Protein AF-A0A1Q7TW96-F1 (afdb_monomer)

Structure (mmCIF, N/CA/C/O backbone):
data_AF-A0A1Q7TW96-F1
#
_entry.id   AF-A0A1Q7TW96-F1
#
loop_
_atom_site.group_PDB
_atom_site.id
_atom_site.type_symbol
_atom_site.label_atom_id
_atom_site.label_alt_id
_atom_site.label_comp_id
_atom_site.label_asym_id
_atom_site.label_entity_id
_atom_site.label_seq_id
_atom_site.pdbx_PDB_ins_code
_atom_site.Cartn_x
_atom_site.Cartn_y
_atom_site.Cartn_z
_atom_site.occupancy
_atom_site.B_iso_or_equiv
_atom_site.auth_seq_id
_atom_site.auth_comp_id
_atom_site.auth_asym_id
_atom_site.auth_atom_id
_atom_site.pdbx_PDB_model_num
ATOM 1 N N . MET A 1 1 ? 21.930 -25.821 16.866 1.00 49.56 1 MET A N 1
ATOM 2 C CA . MET A 1 1 ? 21.830 -24.457 16.318 1.00 49.56 1 MET A CA 1
ATOM 3 C C . MET A 1 1 ? 20.678 -24.478 15.335 1.00 49.56 1 MET A C 1
ATOM 5 O O . MET A 1 1 ? 20.798 -25.231 14.377 1.00 49.56 1 MET A O 1
ATOM 9 N N . PRO A 1 2 ? 19.544 -23.811 15.591 1.00 52.53 2 PRO A N 1
ATOM 10 C CA . PRO A 1 2 ? 18.574 -23.563 14.533 1.00 52.53 2 PRO A CA 1
ATOM 11 C C . PRO A 1 2 ? 19.164 -22.513 13.581 1.00 52.53 2 PRO A C 1
ATOM 13 O O . PRO A 1 2 ? 19.811 -21.572 14.036 1.00 52.53 2 PRO A O 1
ATOM 16 N N . ASP A 1 3 ? 19.001 -22.726 12.280 1.00 56.31 3 ASP A N 1
ATOM 17 C CA . ASP A 1 3 ? 19.488 -21.848 11.217 1.00 56.31 3 ASP A CA 1
ATOM 18 C C . ASP A 1 3 ? 18.854 -20.446 11.305 1.00 56.31 3 ASP A C 1
ATOM 20 O O . ASP A 1 3 ? 17.684 -20.268 10.975 1.00 56.31 3 ASP A O 1
ATOM 24 N N . ASP A 1 4 ? 19.650 -19.438 11.669 1.00 58.09 4 ASP A N 1
ATOM 25 C CA . ASP A 1 4 ? 19.360 -18.004 11.478 1.00 58.09 4 ASP A CA 1
ATOM 26 C C . ASP A 1 4 ? 19.543 -17.605 9.995 1.00 58.09 4 ASP A C 1
ATOM 28 O O . ASP A 1 4 ? 20.279 -16.678 9.647 1.00 58.09 4 ASP A O 1
ATOM 32 N N . GLN A 1 5 ? 18.912 -18.329 9.066 1.00 61.56 5 GLN A N 1
ATOM 33 C CA . GLN A 1 5 ? 18.856 -17.875 7.677 1.00 61.56 5 GLN A CA 1
ATOM 34 C C . GLN A 1 5 ? 17.724 -16.854 7.529 1.00 61.56 5 GLN A C 1
ATOM 36 O O . GLN A 1 5 ? 16.587 -17.156 7.902 1.00 61.56 5 GLN A O 1
ATOM 41 N N . PRO A 1 6 ? 17.969 -15.664 6.945 1.00 57.66 6 PRO A N 1
ATOM 42 C CA . PRO A 1 6 ? 16.877 -14.783 6.566 1.00 57.66 6 PRO A CA 1
ATOM 43 C C . PRO A 1 6 ? 16.021 -15.525 5.537 1.00 57.66 6 PRO A C 1
ATOM 45 O O . PRO A 1 6 ? 16.451 -15.745 4.403 1.00 57.66 6 PRO A O 1
ATOM 48 N N . MET A 1 7 ? 14.824 -15.951 5.946 1.00 73.19 7 MET A N 1
ATOM 49 C CA . MET A 1 7 ? 13.905 -16.709 5.101 1.00 73.19 7 MET A CA 1
ATOM 50 C C . MET A 1 7 ? 13.320 -15.801 4.016 1.00 73.19 7 MET A C 1
ATOM 52 O O . MET A 1 7 ? 12.192 -15.322 4.098 1.00 73.19 7 MET A O 1
ATOM 56 N N . THR A 1 8 ? 14.107 -15.534 2.978 1.00 81.81 8 THR A N 1
ATOM 57 C CA . THR A 1 8 ? 13.591 -14.942 1.745 1.00 81.81 8 THR A CA 1
ATOM 58 C C . THR A 1 8 ? 12.837 -16.017 0.972 1.00 81.81 8 THR A C 1
ATOM 60 O O . THR A 1 8 ? 13.355 -17.107 0.737 1.00 81.81 8 THR A O 1
ATOM 63 N N . SER A 1 9 ? 11.595 -15.719 0.598 1.00 89.69 9 SER A N 1
ATOM 64 C CA . SER A 1 9 ? 10.776 -16.596 -0.241 1.00 89.69 9 SER A CA 1
ATOM 65 C C . SER A 1 9 ? 10.786 -16.093 -1.681 1.00 89.69 9 SER A C 1
ATOM 67 O O . SER A 1 9 ? 10.730 -14.887 -1.924 1.00 89.69 9 SER A O 1
ATOM 69 N N . HIS A 1 10 ? 10.850 -17.010 -2.648 1.00 90.19 10 HIS A N 1
ATOM 70 C CA . HIS A 1 10 ? 10.754 -16.661 -4.063 1.00 90.19 10 HIS A CA 1
ATOM 71 C C . HIS A 1 10 ? 9.287 -16.581 -4.498 1.00 90.19 10 HIS A C 1
ATOM 73 O O . HIS A 1 10 ? 8.536 -17.543 -4.344 1.00 90.19 10 HIS A O 1
ATOM 79 N N . VAL A 1 11 ? 8.898 -15.452 -5.090 1.00 90.00 11 VAL A N 1
ATOM 80 C CA . VAL A 1 11 ? 7.549 -15.215 -5.620 1.00 90.00 11 VAL A CA 1
ATOM 81 C C . VAL A 1 11 ? 7.646 -14.972 -7.123 1.00 90.00 11 VAL A C 1
ATOM 83 O O . VAL A 1 11 ? 8.479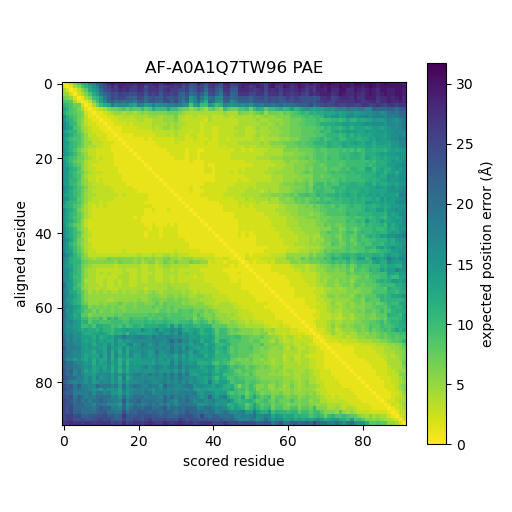 -14.195 -7.583 1.00 90.00 11 VAL A O 1
ATOM 86 N N . SER A 1 12 ? 6.795 -15.640 -7.903 1.00 93.19 12 SER A N 1
ATOM 87 C CA . SER A 1 12 ? 6.675 -15.432 -9.351 1.00 93.19 12 SER A CA 1
ATOM 88 C C . SER A 1 12 ? 5.317 -14.827 -9.684 1.00 93.19 12 SER A C 1
ATOM 90 O O . SER A 1 12 ? 4.288 -15.389 -9.322 1.00 93.19 12 SER A O 1
ATOM 92 N N . LEU A 1 13 ? 5.318 -13.704 -10.402 1.00 93.50 13 LEU A N 1
ATOM 93 C CA . LEU A 1 13 ? 4.114 -12.984 -10.815 1.00 93.50 13 LEU A CA 1
ATOM 94 C C . LEU A 1 13 ? 4.153 -12.730 -12.325 1.00 93.50 13 LEU A C 1
ATOM 96 O O . LEU A 1 13 ? 5.191 -12.351 -12.870 1.00 93.50 13 LEU A O 1
ATOM 100 N N . ARG A 1 14 ? 3.019 -12.917 -13.010 1.00 96.00 14 ARG A N 1
ATOM 101 C CA . ARG A 1 14 ? 2.858 -12.461 -14.397 1.00 96.00 14 ARG A CA 1
ATOM 102 C C . ARG A 1 14 ? 2.426 -11.002 -14.378 1.00 96.00 14 ARG A C 1
ATOM 104 O O . ARG A 1 14 ? 1.418 -10.674 -13.764 1.00 96.00 14 ARG A O 1
ATOM 111 N N . VAL A 1 15 ? 3.179 -10.153 -15.063 1.00 94.88 15 VAL A N 1
ATOM 112 C CA . VAL A 1 15 ? 2.959 -8.704 -15.090 1.00 94.88 15 VAL A CA 1
ATOM 113 C C . VAL A 1 15 ? 2.911 -8.241 -16.552 1.00 94.88 15 VAL A C 1
ATOM 115 O O . VAL A 1 15 ? 3.679 -8.773 -17.362 1.00 94.88 15 VAL A O 1
ATOM 118 N N . PRO A 1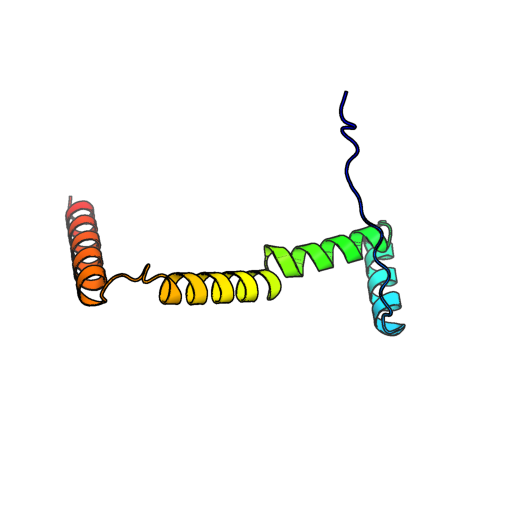 16 ? 2.034 -7.285 -16.914 1.00 98.00 16 PRO A N 1
ATOM 119 C CA . PRO A 1 16 ? 2.047 -6.651 -18.230 1.00 98.00 16 PRO A CA 1
ATOM 120 C C . PRO A 1 16 ? 3.425 -6.078 -18.601 1.00 98.00 16 PRO A C 1
ATOM 122 O O . PRO A 1 16 ? 4.178 -5.609 -17.745 1.00 98.00 16 PRO A O 1
ATOM 125 N N . ASN A 1 17 ? 3.780 -6.141 -19.888 1.00 97.75 17 ASN A N 1
ATOM 126 C CA . ASN A 1 17 ? 5.114 -5.746 -20.356 1.00 97.75 17 ASN A CA 1
ATOM 127 C C . ASN A 1 17 ? 5.393 -4.249 -20.139 1.00 97.75 17 ASN A C 1
ATOM 129 O O . ASN A 1 17 ? 6.493 -3.876 -19.742 1.00 97.75 17 ASN A O 1
ATOM 133 N N . ASP A 1 18 ? 4.388 -3.406 -20.344 1.00 98.19 18 ASP A N 1
ATOM 134 C CA . ASP A 1 18 ? 4.449 -1.960 -20.144 1.00 98.19 18 ASP A CA 1
ATOM 135 C C . ASP A 1 18 ? 4.790 -1.584 -18.694 1.00 98.19 18 ASP A C 1
ATOM 137 O O . ASP A 1 18 ? 5.623 -0.704 -18.466 1.00 98.19 18 ASP A O 1
ATOM 141 N N . VAL A 1 19 ? 4.241 -2.307 -17.715 1.00 97.62 19 VAL A N 1
ATOM 142 C CA . VAL A 1 19 ? 4.580 -2.128 -16.295 1.00 97.62 19 VAL A CA 1
ATOM 143 C C . VAL A 1 19 ? 6.049 -2.472 -16.041 1.00 97.62 19 VAL A C 1
ATOM 145 O O . VAL A 1 19 ? 6.754 -1.730 -15.357 1.00 97.62 19 VAL A O 1
ATOM 148 N N . VAL A 1 20 ? 6.546 -3.567 -16.624 1.00 96.94 20 VAL A N 1
ATOM 149 C CA . VAL A 1 20 ? 7.961 -3.959 -16.507 1.00 96.94 20 VAL A CA 1
ATOM 150 C C . VAL A 1 20 ? 8.877 -2.879 -17.092 1.00 96.94 20 VAL A C 1
ATOM 152 O O . VAL A 1 20 ? 9.830 -2.469 -16.429 1.00 96.94 20 VAL A O 1
ATOM 155 N N . VAL A 1 21 ? 8.545 -2.356 -18.276 1.00 98.25 21 VAL A N 1
ATOM 156 C CA . VAL A 1 21 ? 9.291 -1.272 -18.937 1.00 98.25 21 VAL A CA 1
ATOM 157 C C . VAL A 1 21 ? 9.288 0.012 -18.100 1.00 98.25 21 VAL A C 1
ATOM 159 O O . VAL A 1 21 ? 10.312 0.696 -18.016 1.00 98.25 21 VAL A O 1
ATOM 162 N N . ALA A 1 22 ? 8.168 0.348 -17.456 1.00 98.12 22 ALA A N 1
ATOM 163 C CA . ALA A 1 22 ? 8.088 1.503 -16.565 1.00 98.12 22 ALA A CA 1
ATOM 164 C C . ALA A 1 22 ? 9.040 1.359 -15.365 1.00 98.12 22 ALA A C 1
ATOM 166 O O . ALA A 1 22 ? 9.795 2.287 -15.061 1.00 98.12 22 ALA A O 1
ATOM 167 N N . PHE A 1 23 ? 9.075 0.183 -14.731 1.00 97.94 23 PHE A N 1
ATOM 168 C CA . PHE A 1 23 ? 10.014 -0.090 -13.643 1.00 97.94 23 PHE A CA 1
ATOM 169 C C . PHE A 1 23 ? 11.474 -0.100 -14.104 1.00 97.94 23 PHE A C 1
ATOM 171 O O . PHE A 1 23 ? 12.319 0.427 -13.384 1.00 97.94 23 PHE A O 1
ATOM 178 N N . ASP A 1 24 ? 11.782 -0.640 -15.287 1.00 98.12 24 ASP A N 1
ATOM 179 C CA . ASP A 1 24 ? 13.144 -0.631 -15.841 1.00 98.12 24 ASP A CA 1
ATOM 180 C C . ASP A 1 24 ? 13.665 0.804 -16.038 1.00 98.12 24 ASP A C 1
ATOM 182 O O . ASP A 1 24 ? 14.811 1.104 -15.699 1.00 98.12 24 ASP A O 1
ATOM 186 N N . ARG A 1 25 ? 12.814 1.727 -16.507 1.00 98.44 25 ARG A N 1
ATOM 187 C CA . ARG A 1 25 ? 13.166 3.152 -16.647 1.00 98.44 25 ARG A CA 1
ATOM 188 C C . ARG A 1 25 ? 13.487 3.814 -15.308 1.00 98.44 25 ARG A C 1
ATOM 190 O O . ARG A 1 25 ? 14.482 4.529 -15.205 1.00 98.44 25 ARG A O 1
ATOM 197 N N . ILE A 1 26 ? 12.663 3.572 -14.289 1.00 98.31 26 ILE A N 1
ATOM 198 C CA . ILE A 1 26 ? 12.877 4.115 -12.939 1.00 98.31 26 ILE A CA 1
ATOM 199 C C . ILE A 1 26 ? 14.151 3.523 -12.327 1.00 98.31 26 ILE A C 1
ATOM 201 O O . ILE A 1 26 ? 14.963 4.247 -11.758 1.00 98.31 26 ILE A O 1
ATOM 205 N N . ALA A 1 27 ? 14.348 2.214 -12.474 1.00 98.50 27 ALA A N 1
ATOM 206 C CA . ALA A 1 2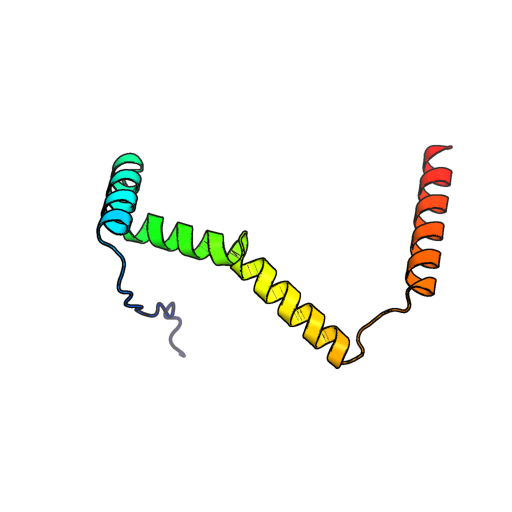7 ? 15.525 1.505 -11.990 1.00 98.50 27 ALA A CA 1
ATOM 207 C C . ALA A 1 27 ? 16.819 2.068 -12.599 1.00 98.50 27 ALA A C 1
ATOM 209 O O . ALA A 1 27 ? 17.766 2.343 -11.862 1.00 98.50 27 ALA A O 1
ATOM 210 N N . ALA A 1 28 ? 16.824 2.320 -13.913 1.00 98.44 28 ALA A N 1
ATOM 211 C CA . ALA A 1 28 ? 17.943 2.951 -14.607 1.00 98.44 28 ALA A CA 1
ATOM 212 C C . ALA A 1 28 ? 18.228 4.368 -14.084 1.00 98.44 28 ALA A C 1
ATOM 214 O O . ALA A 1 28 ? 19.377 4.687 -13.800 1.00 98.44 28 ALA A O 1
ATOM 215 N N . ALA A 1 29 ? 17.193 5.195 -13.899 1.00 98.44 29 ALA A N 1
ATOM 216 C CA . ALA A 1 29 ? 17.343 6.557 -13.381 1.00 98.44 29 ALA A CA 1
ATOM 217 C C . ALA A 1 29 ? 17.865 6.608 -11.933 1.00 98.44 29 ALA A C 1
ATOM 219 O O . ALA A 1 29 ? 18.502 7.581 -11.543 1.00 98.44 29 ALA A O 1
ATOM 220 N N . LEU A 1 30 ? 17.585 5.573 -11.135 1.00 98.19 30 LEU A N 1
ATOM 221 C CA . LEU A 1 30 ? 18.034 5.457 -9.746 1.00 98.19 30 LEU A CA 1
ATOM 222 C C . LEU A 1 30 ? 19.357 4.692 -9.591 1.00 98.19 30 LEU A C 1
ATOM 224 O O . LEU A 1 30 ? 19.827 4.550 -8.463 1.00 98.19 30 LEU A O 1
ATOM 228 N N . GLU A 1 31 ? 19.920 4.159 -10.681 1.00 97.81 31 GLU A N 1
ATOM 229 C CA . GLU A 1 31 ? 21.083 3.260 -10.667 1.00 97.81 31 GLU A CA 1
ATOM 230 C C . GLU A 1 31 ? 20.895 2.066 -9.708 1.00 97.81 31 GLU A C 1
ATOM 232 O O . GLU A 1 31 ? 21.782 1.675 -8.944 1.00 97.81 31 GLU A O 1
ATOM 237 N N . ARG A 1 32 ? 19.694 1.473 -9.719 1.00 98.19 32 ARG A N 1
ATOM 238 C CA . ARG A 1 32 ? 19.337 0.314 -8.885 1.00 98.19 32 ARG A CA 1
ATOM 239 C C . ARG A 1 32 ? 18.810 -0.844 -9.731 1.00 98.19 32 ARG A C 1
ATOM 241 O O . ARG A 1 32 ? 18.275 -0.623 -10.811 1.00 98.19 32 ARG A O 1
ATOM 248 N N . PRO A 1 33 ? 18.889 -2.093 -9.238 1.00 97.81 33 PRO A N 1
ATOM 249 C CA . PRO A 1 33 ? 18.219 -3.218 -9.884 1.00 97.81 33 PRO A CA 1
ATOM 250 C C . PRO A 1 33 ? 16.695 -3.033 -9.914 1.00 97.81 33 PRO A C 1
ATOM 252 O O . PRO A 1 33 ? 16.110 -2.552 -8.942 1.00 97.81 33 PRO A O 1
ATOM 255 N N . ARG A 1 34 ? 16.024 -3.514 -10.972 1.00 96.81 34 ARG A N 1
ATOM 256 C CA . ARG A 1 34 ? 14.549 -3.495 -11.076 1.00 96.81 34 ARG A CA 1
ATOM 257 C C . ARG A 1 34 ? 13.863 -4.104 -9.850 1.00 96.81 34 ARG A C 1
ATOM 259 O O . ARG A 1 34 ? 12.883 -3.552 -9.355 1.00 96.81 34 ARG A O 1
ATOM 266 N N . SER A 1 35 ? 14.391 -5.220 -9.345 1.00 94.94 35 SER A N 1
ATOM 267 C CA . SER A 1 35 ? 13.854 -5.909 -8.165 1.00 94.94 35 SER A CA 1
ATOM 268 C C . SER A 1 35 ? 13.824 -5.020 -6.923 1.00 94.94 35 SER A C 1
ATOM 270 O O . SER A 1 35 ? 12.907 -5.140 -6.118 1.00 94.94 35 SER A O 1
ATOM 272 N N . TRP A 1 36 ? 14.773 -4.091 -6.785 1.00 97.06 36 TRP A N 1
ATOM 273 C CA . TRP A 1 36 ? 14.795 -3.141 -5.677 1.00 97.06 36 TRP A CA 1
ATOM 274 C C . TRP A 1 36 ? 13.616 -2.165 -5.753 1.00 97.06 36 TRP A C 1
ATOM 276 O O . TRP A 1 36 ? 12.935 -1.946 -4.753 1.00 97.06 36 TRP A O 1
ATOM 286 N N . VAL A 1 37 ? 13.333 -1.620 -6.942 1.00 97.75 37 VAL A N 1
ATOM 287 C CA . VAL A 1 37 ? 12.206 -0.692 -7.147 1.00 97.75 37 VAL A CA 1
ATOM 288 C C . VAL A 1 37 ? 10.872 -1.420 -6.976 1.00 97.75 37 VAL A C 1
ATOM 290 O O . VAL A 1 37 ? 9.965 -0.897 -6.335 1.00 97.75 37 VAL A O 1
ATOM 293 N N . MET A 1 38 ? 10.767 -2.651 -7.485 1.00 96.44 38 MET A N 1
ATOM 294 C CA . MET A 1 38 ? 9.576 -3.485 -7.307 1.00 96.44 38 MET A CA 1
ATOM 295 C C . MET A 1 38 ? 9.333 -3.822 -5.833 1.00 96.44 38 MET A C 1
ATOM 297 O O . MET A 1 38 ? 8.221 -3.641 -5.351 1.00 96.44 38 MET A O 1
ATOM 301 N N . LEU A 1 39 ? 10.363 -4.239 -5.088 1.00 95.44 39 LEU A N 1
ATOM 302 C CA . LEU A 1 39 ? 10.228 -4.506 -3.654 1.00 95.44 39 LEU A CA 1
ATOM 303 C C . LEU A 1 39 ? 9.824 -3.246 -2.882 1.00 95.44 39 LEU A C 1
ATOM 305 O O . LEU A 1 39 ? 8.995 -3.322 -1.979 1.00 95.44 39 LEU A O 1
ATOM 309 N N . ARG A 1 40 ? 10.374 -2.083 -3.250 1.00 96.50 40 ARG A N 1
ATOM 310 C CA . ARG A 1 40 ? 9.969 -0.799 -2.671 1.00 96.50 40 ARG A CA 1
ATOM 311 C C . ARG A 1 40 ? 8.485 -0.515 -2.913 1.00 96.50 40 ARG A C 1
ATOM 313 O O . ARG A 1 40 ? 7.808 -0.105 -1.981 1.00 96.50 40 ARG A O 1
ATOM 320 N N . ALA A 1 41 ? 7.983 -0.743 -4.125 1.00 96.44 41 ALA A N 1
ATOM 321 C CA . ALA A 1 41 ? 6.568 -0.550 -4.441 1.00 96.44 41 ALA A CA 1
ATOM 322 C C . ALA A 1 41 ? 5.660 -1.519 -3.664 1.00 96.44 41 ALA A C 1
ATOM 324 O O . ALA A 1 41 ? 4.637 -1.098 -3.134 1.00 96.44 41 ALA A O 1
ATOM 325 N N . LEU A 1 42 ? 6.060 -2.790 -3.539 1.00 95.81 42 LEU A N 1
ATOM 326 C CA . LEU A 1 42 ? 5.330 -3.777 -2.736 1.00 95.81 42 LEU A CA 1
ATOM 327 C C . LEU A 1 42 ? 5.264 -3.372 -1.259 1.00 95.81 42 LEU A C 1
ATOM 329 O O . LEU A 1 42 ? 4.204 -3.461 -0.653 1.00 95.81 42 LEU A O 1
ATOM 333 N N . ARG A 1 43 ? 6.370 -2.872 -0.694 1.00 96.12 43 ARG A N 1
ATOM 334 C CA . ARG A 1 43 ? 6.381 -2.334 0.675 1.00 96.12 43 ARG A CA 1
ATOM 335 C C . ARG A 1 43 ? 5.486 -1.114 0.817 1.00 96.12 43 ARG A C 1
ATOM 337 O O . ARG A 1 43 ? 4.719 -1.058 1.759 1.00 96.12 43 ARG A O 1
ATOM 344 N N . GLN A 1 44 ? 5.513 -0.190 -0.142 1.00 97.06 44 GLN A N 1
ATOM 345 C CA . GLN A 1 44 ? 4.636 0.983 -0.104 1.00 97.06 44 GLN A CA 1
ATOM 346 C C . GLN A 1 44 ? 3.153 0.592 -0.054 1.00 97.06 44 GLN A C 1
ATOM 348 O O . GLN A 1 44 ? 2.394 1.215 0.677 1.00 97.06 44 GLN A O 1
ATOM 353 N N . TYR A 1 45 ? 2.742 -0.433 -0.810 1.00 96.81 45 TYR A N 1
ATOM 354 C CA . TYR A 1 45 ? 1.367 -0.939 -0.772 1.00 96.81 45 TYR A CA 1
ATOM 355 C C . TYR A 1 45 ? 0.986 -1.485 0.614 1.00 96.81 45 TYR A C 1
ATOM 357 O O . TYR A 1 45 ? -0.122 -1.227 1.074 1.00 96.81 45 TYR A O 1
ATOM 365 N N . LEU A 1 46 ? 1.901 -2.209 1.270 1.00 96.94 46 LEU A N 1
ATOM 366 C CA . LEU A 1 46 ? 1.668 -2.837 2.576 1.00 96.94 46 LEU A CA 1
ATOM 367 C C . LEU A 1 46 ? 1.774 -1.861 3.751 1.00 96.94 46 LEU A C 1
ATOM 369 O O . LEU A 1 46 ? 0.969 -1.934 4.666 1.00 96.94 46 LEU A O 1
ATOM 373 N N . ASP A 1 47 ? 2.759 -0.967 3.737 1.00 94.38 47 ASP A N 1
ATOM 374 C CA . ASP A 1 47 ? 3.115 -0.156 4.905 1.00 94.38 47 ASP A CA 1
ATOM 375 C C . ASP A 1 47 ? 2.348 1.173 4.946 1.00 94.38 47 ASP A C 1
ATOM 377 O O . ASP A 1 47 ? 2.018 1.667 6.020 1.00 94.38 47 ASP A O 1
ATOM 381 N N . ASP A 1 48 ? 2.045 1.752 3.783 1.00 92.50 48 ASP A N 1
ATOM 382 C CA . ASP A 1 48 ? 1.544 3.129 3.668 1.00 92.50 48 ASP A CA 1
ATOM 383 C C . ASP A 1 48 ? 0.338 3.258 2.718 1.00 92.50 48 ASP A C 1
ATOM 385 O O . ASP A 1 48 ? -0.148 4.366 2.491 1.00 92.50 48 ASP A O 1
ATOM 389 N N . GLY A 1 49 ? -0.096 2.159 2.097 1.00 93.00 49 GLY A N 1
ATOM 390 C CA . GLY A 1 49 ? -1.113 2.152 1.049 1.00 93.00 49 GLY A CA 1
ATOM 391 C C . GLY A 1 49 ? -2.361 1.352 1.409 1.00 93.00 49 GLY A C 1
ATOM 392 O O . GLY A 1 49 ? -2.626 1.051 2.570 1.00 93.00 49 GLY A O 1
ATOM 393 N N . GLU A 1 50 ? -3.100 0.970 0.368 1.00 95.31 50 GLU A N 1
ATOM 394 C CA . GLU A 1 50 ? -4.361 0.221 0.461 1.00 95.31 50 GLU A CA 1
ATOM 395 C C . GLU A 1 50 ? -4.218 -1.095 1.244 1.00 95.31 50 GLU A C 1
ATOM 397 O O . GLU A 1 50 ? -5.132 -1.480 1.966 1.00 95.31 50 GLU A O 1
ATOM 402 N N . GLY A 1 51 ? -3.059 -1.763 1.176 1.00 95.94 51 GLY A N 1
ATOM 403 C CA . GLY A 1 51 ? -2.808 -2.979 1.953 1.00 95.94 51 GLY A CA 1
ATOM 404 C C . GLY A 1 51 ? -2.964 -2.750 3.458 1.00 95.94 51 GLY A C 1
ATOM 405 O O . GLY A 1 51 ? -3.627 -3.538 4.129 1.00 95.94 51 GLY A O 1
ATOM 406 N N . ARG A 1 52 ? -2.438 -1.632 3.971 1.00 94.50 52 ARG A N 1
ATOM 407 C CA . ARG A 1 52 ? -2.567 -1.257 5.385 1.00 94.50 52 ARG A CA 1
ATOM 408 C C . ARG A 1 52 ? -4.000 -0.906 5.769 1.00 94.50 52 ARG A C 1
ATOM 410 O O . ARG A 1 52 ? -4.423 -1.219 6.877 1.00 94.50 52 ARG A O 1
ATOM 417 N N . GLU A 1 53 ? -4.717 -0.220 4.884 1.00 95.38 53 GLU A N 1
ATOM 418 C CA . GLU A 1 53 ? -6.115 0.168 5.107 1.00 95.38 53 GLU A CA 1
ATOM 419 C C . GLU A 1 53 ? -7.006 -1.075 5.206 1.00 95.38 53 GLU A C 1
ATOM 421 O O . GLU A 1 53 ? -7.737 -1.231 6.179 1.00 95.38 53 GLU A O 1
ATOM 426 N N . ILE A 1 54 ? -6.851 -2.020 4.274 1.00 96.81 54 ILE A N 1
ATOM 427 C CA . ILE A 1 54 ? -7.585 -3.292 4.283 1.00 96.81 54 ILE A CA 1
ATOM 428 C C . ILE A 1 54 ? -7.300 -4.091 5.562 1.00 96.81 54 ILE A C 1
ATOM 430 O O . ILE A 1 54 ? -8.225 -4.654 6.153 1.00 96.81 54 ILE A O 1
ATOM 434 N N . GLU A 1 55 ? -6.040 -4.159 6.001 1.00 94.94 55 GLU A N 1
ATOM 435 C CA . GLU A 1 55 ? -5.682 -4.842 7.249 1.00 94.94 55 GLU A CA 1
ATOM 436 C C . GLU A 1 55 ? -6.339 -4.183 8.471 1.00 94.94 55 GLU A C 1
ATOM 438 O O . GLU A 1 55 ? -6.909 -4.885 9.306 1.00 94.94 55 GLU A O 1
ATOM 443 N N . GLN A 1 5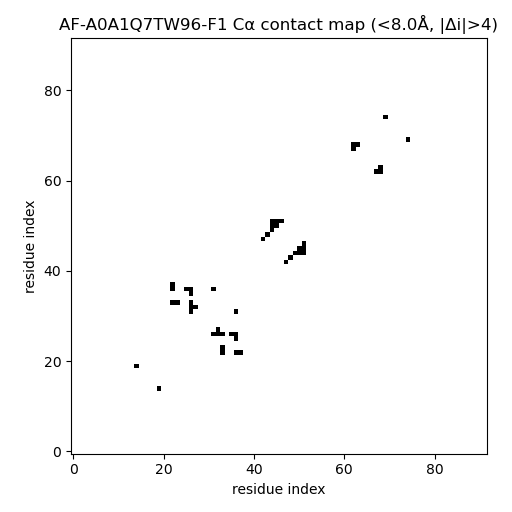6 ? -6.326 -2.849 8.556 1.00 94.19 56 GLN A N 1
ATOM 444 C CA . GLN A 1 56 ? -6.962 -2.109 9.653 1.00 94.19 56 GLN A CA 1
ATOM 445 C C . GLN A 1 56 ? -8.475 -2.282 9.686 1.00 94.19 56 GLN A C 1
ATOM 447 O O . GLN A 1 56 ? -9.045 -2.481 10.760 1.00 94.19 56 GLN A O 1
ATOM 452 N N . ASP A 1 57 ? -9.125 -2.225 8.527 1.00 94.81 57 ASP A N 1
ATOM 453 C CA . ASP A 1 57 ? -10.566 -2.427 8.421 1.00 94.81 57 ASP A CA 1
ATOM 454 C C . ASP A 1 57 ? -10.945 -3.849 8.844 1.00 94.81 57 ASP A C 1
ATOM 456 O O . ASP A 1 57 ? -11.901 -4.050 9.595 1.00 94.81 57 ASP A O 1
ATOM 460 N N . THR A 1 58 ? -10.158 -4.839 8.418 1.00 95.31 58 THR A N 1
ATOM 461 C CA . THR A 1 58 ? -10.366 -6.244 8.787 1.00 95.31 58 THR A CA 1
ATOM 462 C C . THR A 1 58 ? -10.216 -6.456 10.295 1.00 95.31 58 THR A C 1
ATOM 464 O O . THR A 1 58 ? -11.071 -7.099 10.905 1.00 95.31 58 THR A O 1
ATOM 467 N N . GLU A 1 59 ? -9.170 -5.894 10.910 1.00 94.00 59 GLU A N 1
ATOM 468 C CA . GLU A 1 59 ? -8.959 -5.953 12.363 1.00 94.00 59 GLU A CA 1
ATOM 469 C C . GLU A 1 59 ? -10.110 -5.267 13.111 1.00 94.00 59 GLU A C 1
ATOM 471 O O . GLU A 1 59 ? -10.675 -5.846 14.036 1.00 94.00 59 GLU A O 1
ATOM 476 N N . SER A 1 60 ? -10.532 -4.084 12.655 1.00 91.69 60 SER A N 1
ATOM 477 C CA . SER A 1 60 ? -11.620 -3.315 13.273 1.00 91.69 60 SER A CA 1
ATOM 478 C C . SER A 1 60 ? -12.949 -4.075 13.248 1.00 91.69 60 SER A C 1
ATOM 480 O O . SER A 1 60 ? -13.687 -4.081 14.232 1.00 91.69 60 SER A O 1
ATOM 482 N N . ILE A 1 61 ? -13.269 -4.753 12.141 1.00 94.25 61 ILE A N 1
ATOM 483 C CA . ILE A 1 61 ? -14.4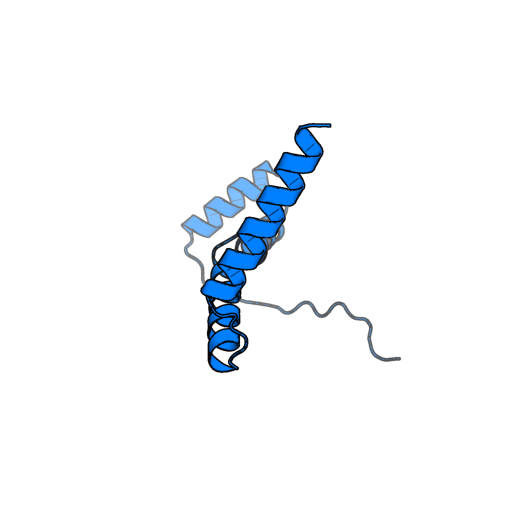59 -5.614 12.053 1.00 94.25 61 ILE A CA 1
ATOM 484 C C . ILE A 1 61 ? -14.343 -6.780 13.042 1.00 94.25 61 ILE A C 1
ATOM 486 O O . ILE A 1 61 ? -15.301 -7.083 13.754 1.00 94.25 61 ILE A O 1
ATOM 490 N N . ALA A 1 62 ? -13.166 -7.398 13.142 1.00 93.94 62 ALA A N 1
ATOM 491 C CA . ALA A 1 62 ? -12.938 -8.492 14.076 1.00 93.94 62 ALA A CA 1
ATOM 492 C C . ALA A 1 62 ? -13.045 -8.046 15.550 1.00 93.94 62 ALA A C 1
ATOM 494 O O . ALA A 1 62 ? -13.561 -8.802 16.372 1.00 93.94 62 ALA A O 1
ATOM 495 N N . GLU A 1 63 ? -12.595 -6.838 15.903 1.00 92.62 63 GLU A N 1
ATOM 496 C CA . GLU A 1 63 ? -12.785 -6.241 17.236 1.00 92.62 63 GLU A CA 1
ATOM 497 C C . GLU A 1 63 ? -14.276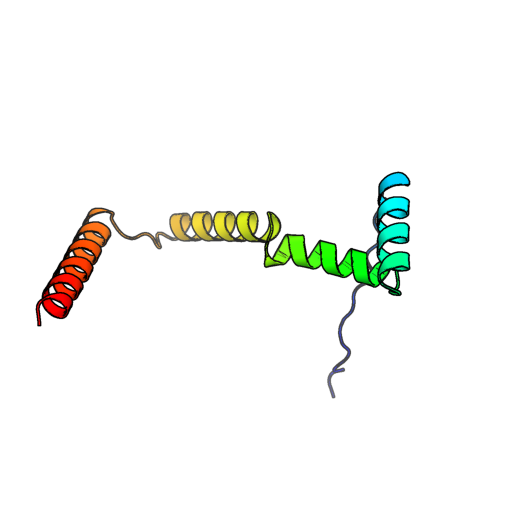 -6.079 17.572 1.00 92.62 63 GLU A C 1
ATOM 499 O O . GLU A 1 63 ? -14.719 -6.451 18.664 1.00 92.62 63 GLU A O 1
ATOM 504 N N . LEU A 1 64 ? -15.074 -5.585 16.618 1.00 90.12 64 LEU A N 1
ATOM 505 C CA . LEU A 1 64 ? -16.524 -5.453 16.782 1.00 90.12 64 LEU A CA 1
ATOM 506 C C . LEU A 1 64 ? -17.192 -6.811 17.023 1.00 90.12 64 LEU A C 1
ATOM 508 O O . LEU A 1 64 ? -18.006 -6.930 17.942 1.00 90.12 64 LEU A O 1
ATOM 512 N N . ASP A 1 65 ? -16.808 -7.840 16.266 1.00 92.75 65 ASP A N 1
ATOM 513 C CA . ASP A 1 65 ? -17.330 -9.203 16.423 1.00 92.75 65 ASP A CA 1
ATOM 514 C C . ASP A 1 65 ? -16.966 -9.821 17.784 1.00 92.75 65 ASP A C 1
ATOM 516 O O . ASP A 1 65 ? -17.755 -10.575 18.362 1.00 92.75 65 ASP A O 1
ATOM 520 N N . ARG A 1 66 ? -15.795 -9.477 18.340 1.00 94.50 66 ARG A N 1
ATOM 521 C CA . ARG A 1 66 ? -15.374 -9.875 19.699 1.00 94.50 66 ARG A CA 1
ATOM 522 C C . ARG A 1 66 ? -16.044 -9.059 20.810 1.00 94.50 66 ARG A C 1
ATOM 524 O O . ARG A 1 66 ? -15.886 -9.388 21.986 1.00 94.50 66 ARG A O 1
ATOM 531 N N . GLY A 1 67 ? -16.807 -8.022 20.465 1.00 91.19 67 GLY A N 1
ATOM 532 C CA . GLY A 1 67 ? -17.442 -7.121 21.423 1.00 91.19 67 GLY A CA 1
ATOM 533 C C . GLY A 1 67 ? -16.481 -6.103 22.044 1.00 91.19 67 GLY A C 1
ATOM 534 O O . GLY A 1 67 ? -16.823 -5.485 23.051 1.00 91.19 67 GLY A O 1
ATOM 535 N N . GLU A 1 68 ? -15.310 -5.882 21.447 1.00 91.44 68 GLU A N 1
ATOM 536 C CA . GLU A 1 68 ? -14.273 -4.938 21.895 1.00 91.44 68 GLU A CA 1
ATOM 537 C C . GLU A 1 68 ? -14.608 -3.488 21.491 1.00 91.44 68 GLU A C 1
ATOM 539 O O . GLU A 1 68 ? -13.757 -2.704 21.083 1.00 91.44 68 GLU A O 1
ATOM 544 N N . SER A 1 69 ? -15.881 -3.107 21.617 1.00 87.88 69 SER A N 1
ATOM 545 C CA . SER A 1 69 ? -16.384 -1.772 21.282 1.00 87.88 69 SER A CA 1
ATOM 546 C C . SER A 1 69 ? -16.660 -0.943 22.538 1.00 87.88 69 SER A C 1
ATOM 548 O O . SER A 1 69 ? -17.015 -1.474 23.591 1.00 87.88 69 SER A O 1
ATOM 550 N N . VAL A 1 70 ? -16.532 0.382 22.429 1.00 88.75 70 VAL A N 1
ATOM 551 C CA . VAL A 1 70 ? -16.874 1.320 23.510 1.00 88.75 70 VAL A CA 1
ATOM 552 C C . VAL A 1 70 ? -18.162 2.065 23.146 1.00 88.75 70 VAL A C 1
ATOM 554 O O . VAL A 1 70 ? -18.258 2.584 22.030 1.00 88.75 70 VAL A O 1
ATOM 557 N N . PRO A 1 71 ? -19.145 2.183 24.059 1.00 91.69 71 PRO A N 1
ATOM 558 C CA . PRO A 1 71 ? -20.356 2.954 23.805 1.00 91.69 71 PRO A CA 1
ATOM 559 C C . PRO A 1 71 ? -20.059 4.416 23.456 1.00 91.69 71 PRO A C 1
ATOM 561 O O . PRO A 1 71 ? -19.241 5.079 24.096 1.00 91.69 71 PRO A O 1
ATOM 564 N N . PHE A 1 72 ? -20.790 4.956 22.482 1.00 91.19 72 PHE A N 1
ATOM 565 C CA . PHE A 1 72 ? -20.584 6.321 21.988 1.00 91.19 72 PHE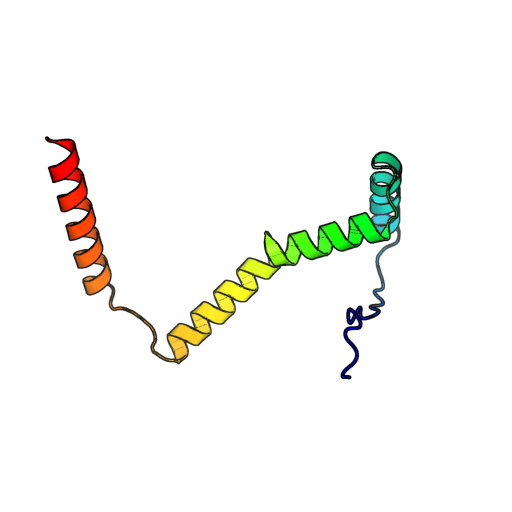 A CA 1
ATOM 566 C C . PHE A 1 72 ? -20.655 7.395 23.088 1.00 91.19 72 PHE A C 1
ATOM 568 O O . PHE A 1 72 ? -19.824 8.303 23.129 1.00 91.19 72 PHE A O 1
ATOM 575 N N . GLU A 1 73 ? -21.599 7.265 24.024 1.00 94.94 73 GLU A N 1
ATOM 576 C CA . GLU A 1 73 ? -21.751 8.204 25.145 1.00 94.94 73 GLU A CA 1
ATOM 577 C C . GLU A 1 73 ? -20.510 8.254 26.049 1.00 94.94 73 GLU A C 1
ATOM 579 O O . GLU A 1 73 ? -20.113 9.316 26.533 1.00 94.94 73 GLU A O 1
ATOM 584 N N . GLU A 1 74 ? -19.845 7.115 26.243 1.00 94.69 74 GLU A N 1
ATOM 585 C CA . GLU A 1 74 ? -18.610 7.037 27.021 1.00 94.69 74 GLU A CA 1
ATOM 586 C C . GLU A 1 74 ? -17.462 7.765 26.309 1.00 94.69 74 GLU A C 1
ATOM 588 O O . GLU A 1 74 ? -16.712 8.519 26.938 1.00 94.69 74 GLU A O 1
ATOM 593 N N . VAL A 1 75 ? -17.365 7.614 24.984 1.00 94.19 75 VAL A N 1
ATOM 594 C CA . VAL A 1 75 ? -16.388 8.336 24.156 1.00 94.19 75 VAL A CA 1
ATOM 595 C C . VAL A 1 75 ? -16.628 9.848 24.219 1.00 94.19 75 VAL A C 1
ATOM 597 O O . VAL A 1 75 ? -15.681 10.608 24.440 1.00 94.19 75 VAL A O 1
ATOM 600 N N . LEU A 1 76 ? -17.881 10.298 24.096 1.00 96.06 76 LEU A N 1
ATOM 601 C CA . LEU A 1 76 ? -18.240 11.718 24.182 1.00 96.06 76 LEU A CA 1
ATOM 602 C C . LEU A 1 76 ? -17.859 12.334 25.528 1.00 96.06 76 LEU A C 1
ATOM 604 O O . LEU A 1 76 ? -17.294 13.430 25.569 1.00 96.06 76 LEU A O 1
ATOM 608 N N . ASN A 1 77 ? -18.137 11.635 26.626 1.00 96.12 77 ASN A N 1
ATOM 609 C CA . ASN A 1 77 ? -17.795 12.120 27.959 1.00 96.12 77 ASN A CA 1
ATOM 610 C C . ASN A 1 77 ? -16.274 12.247 28.131 1.00 96.12 77 ASN A C 1
ATOM 612 O O . ASN A 1 77 ? -15.792 13.306 28.540 1.00 96.12 77 ASN A O 1
ATOM 616 N N . ARG A 1 78 ? -15.501 11.242 27.696 1.00 94.50 78 ARG A N 1
ATOM 617 C CA . ARG A 1 78 ? -14.026 11.295 27.714 1.00 94.50 78 ARG A CA 1
ATOM 618 C C . ARG A 1 78 ? -13.466 12.451 26.884 1.00 94.50 78 ARG A C 1
ATOM 620 O O . ARG A 1 78 ? -12.500 13.095 27.299 1.00 94.50 78 ARG A O 1
ATOM 627 N N . LEU A 1 79 ? -14.047 12.728 25.716 1.00 95.25 79 LEU A N 1
ATOM 628 C CA . LEU A 1 79 ? -13.629 13.844 24.863 1.00 95.25 79 LEU A CA 1
ATOM 629 C C . LEU A 1 79 ? -13.906 15.198 25.524 1.00 95.25 79 LEU A C 1
ATOM 631 O O . LEU A 1 79 ? -13.001 16.032 25.582 1.00 95.25 79 LEU A O 1
ATOM 635 N N . ARG A 1 80 ? -15.108 15.399 26.083 1.00 94.75 80 ARG A N 1
ATOM 636 C CA . ARG A 1 80 ? -15.473 16.631 26.808 1.00 94.75 80 ARG A CA 1
ATOM 637 C C . ARG A 1 80 ? -14.507 16.918 27.955 1.00 94.75 80 ARG A C 1
ATOM 639 O O . ARG A 1 80 ? -14.026 18.040 28.090 1.00 94.75 80 ARG A O 1
ATOM 646 N N . GLU A 1 81 ? -14.160 15.898 28.736 1.00 95.69 81 GLU A N 1
ATOM 647 C CA . GLU A 1 81 ? -13.187 16.035 29.822 1.00 95.69 81 GLU A CA 1
ATOM 648 C C . GLU A 1 81 ? -11.788 16.427 29.327 1.00 95.69 81 GLU A C 1
ATOM 650 O O . GLU A 1 81 ? -11.124 17.262 29.946 1.00 95.69 81 GLU A O 1
ATOM 655 N N . ARG A 1 82 ? -11.316 15.840 28.216 1.00 94.06 82 ARG A N 1
ATOM 656 C CA . ARG A 1 82 ? -10.008 16.184 27.630 1.00 94.06 82 ARG A CA 1
ATOM 657 C C . ARG A 1 82 ? -9.970 17.637 27.161 1.00 94.06 82 ARG A C 1
ATOM 659 O O . ARG A 1 82 ? -8.978 18.312 27.432 1.00 94.06 82 ARG A O 1
ATOM 666 N N . VAL A 1 83 ? -11.036 18.117 26.519 1.00 94.94 83 VAL A N 1
ATOM 667 C CA . VAL A 1 83 ? -11.153 19.512 26.062 1.00 94.94 83 VAL A CA 1
ATOM 668 C C . VAL A 1 83 ? -11.153 20.474 27.250 1.00 94.94 83 VAL A C 1
ATOM 670 O O . VAL A 1 83 ? -10.322 21.377 27.291 1.00 94.94 83 VAL A O 1
ATOM 673 N N . ALA A 1 84 ? -11.986 20.229 28.266 1.00 94.31 84 ALA A N 1
ATOM 674 C CA . ALA A 1 84 ? -12.056 21.089 29.450 1.00 94.31 84 ALA A CA 1
ATOM 675 C C . ALA A 1 84 ? -10.701 21.206 30.177 1.00 94.31 84 ALA A C 1
ATOM 677 O O . ALA A 1 84 ? -10.313 22.292 30.612 1.00 94.31 84 ALA A O 1
ATOM 678 N N . ARG A 1 85 ? -9.940 20.102 30.275 1.00 92.44 85 ARG A N 1
ATOM 679 C CA . ARG A 1 85 ? -8.580 20.119 30.845 1.00 92.44 85 ARG A CA 1
ATOM 680 C C . ARG A 1 85 ? -7.606 20.953 30.011 1.00 92.44 85 ARG A C 1
ATOM 682 O O . ARG A 1 85 ? -6.799 21.680 30.587 1.00 92.44 85 ARG A O 1
ATOM 689 N N . ALA A 1 86 ? -7.672 20.856 28.684 1.00 92.25 86 ALA A N 1
ATOM 69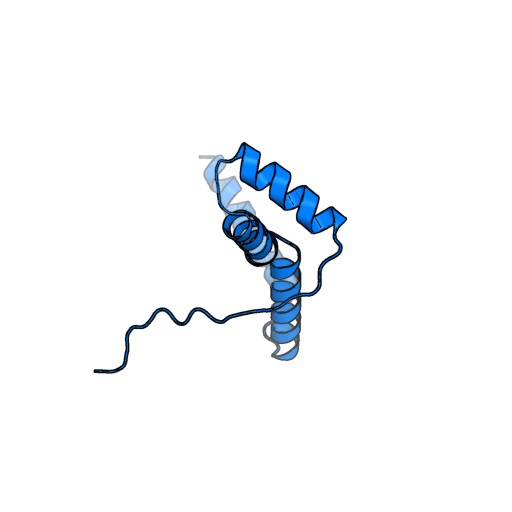0 C CA . ALA A 1 86 ? -6.811 21.625 27.788 1.00 92.25 86 ALA A CA 1
ATOM 691 C C . ALA A 1 86 ? -7.115 23.133 27.854 1.00 92.25 86 ALA A C 1
ATOM 693 O O . ALA A 1 86 ? -6.194 23.941 27.968 1.00 92.25 86 ALA A O 1
ATOM 694 N N . GLU A 1 87 ? -8.394 23.516 27.869 1.00 92.19 87 GLU A N 1
ATOM 695 C CA . GLU A 1 87 ? -8.821 24.915 28.006 1.00 92.19 87 GLU A CA 1
ATOM 696 C C . GLU A 1 87 ? -8.398 25.519 29.349 1.00 92.19 87 GLU A C 1
ATOM 698 O O . GLU A 1 87 ? -7.893 26.642 29.401 1.00 92.19 87 GLU A O 1
ATOM 703 N N . ALA A 1 88 ? -8.542 24.760 30.440 1.00 88.50 88 ALA A N 1
ATOM 704 C CA . ALA A 1 88 ? -8.103 25.191 31.763 1.00 88.50 88 ALA A CA 1
ATOM 705 C C . ALA A 1 88 ? -6.578 25.388 31.843 1.00 88.50 88 ALA A C 1
ATOM 707 O O . ALA A 1 88 ? -6.114 26.297 32.531 1.00 88.50 88 ALA A O 1
ATOM 708 N N . ALA A 1 89 ? -5.800 24.566 31.133 1.00 85.62 89 ALA A N 1
ATOM 709 C CA . ALA A 1 89 ? -4.347 24.697 31.059 1.00 85.62 89 ALA A CA 1
ATOM 710 C C . ALA A 1 89 ? -3.898 25.883 30.187 1.00 85.62 89 ALA A C 1
ATOM 712 O O . ALA A 1 89 ? -2.903 26.519 30.511 1.00 85.62 89 ALA A O 1
ATOM 713 N N . SER A 1 90 ? -4.640 26.214 29.124 1.00 79.00 90 SER A N 1
ATOM 714 C CA . SER A 1 90 ? -4.333 27.343 28.232 1.00 79.00 90 SER A 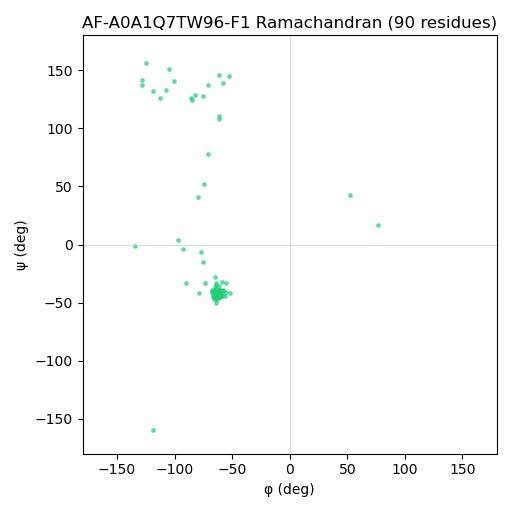CA 1
ATOM 715 C C . SER A 1 90 ? -4.672 28.719 28.822 1.00 79.00 90 SER A C 1
ATOM 717 O O . SER A 1 90 ? -4.267 29.736 28.261 1.00 79.00 90 SER A O 1
ATOM 719 N N . LYS A 1 91 ? -5.458 28.772 29.902 1.00 68.94 91 LYS A N 1
ATOM 720 C CA . LYS A 1 91 ? -5.908 30.016 30.550 1.00 68.94 91 LYS A CA 1
ATOM 721 C C . LYS A 1 91 ? -5.042 30.423 31.757 1.00 68.94 91 LYS A C 1
ATOM 723 O O . LYS A 1 91 ? -5.387 31.381 32.448 1.00 68.94 91 LYS A O 1
ATOM 728 N N . LYS A 1 92 ? -3.966 29.680 32.025 1.00 54.25 92 LYS A N 1
ATOM 729 C CA . LYS A 1 92 ? -2.967 29.917 33.077 1.00 54.25 92 LYS A CA 1
ATOM 730 C C . LYS A 1 92 ? -1.696 30.502 32.481 1.00 54.25 92 LYS A C 1
ATOM 732 O O . LYS A 1 92 ? -1.078 31.324 33.188 1.00 54.25 92 LYS A O 1
#

Foldseek 3Di:
DPDPDPPDDDDDDDDDPVVLVVLVVVCVVVVHDSVVSVVVVVCCCCPPHPVVVVVVVVVVVVCVVVVVDDDPVVVVVVVVVVVVVVVVVVVD

pLDDT: mean 91.01, std 11.27, range [49.56, 98.5]

Solvent-accessible surface area (backbone atoms only — not comparable to full-atom values): 5646 Å² total; per-residue (Å²): 131,83,82,89,64,85,84,78,81,92,84,88,79,94,70,63,67,68,61,52,54,54,44,47,53,52,14,62,78,65,76,44,59,47,66,59,54,51,52,50,51,55,46,42,35,47,74,78,31,68,50,37,51,55,51,51,53,53,51,53,54,52,35,52,76,72,60,73,65,77,60,68,71,60,52,52,52,55,50,54,53,53,50,54,54,51,54,60,60,74,74,110

Sequence (92 aa):
MPDDQPMTSHVSLRVPNDVVVAFDRIAAALERPRSWVMLRALRQYLDDGEGREIEQDTESIAELDRGESVPFEEVLNRLRERVARAEAASKK

Radius of gyration: 23.62 Å; Cα contacts (8 Å, |Δi|>4): 25; chains: 1; bounding box: 44×54×53 Å

Secondary structure (DSSP, 8-state):
-------PPP------HHHHHHHHHHHHHTTS-HHHHHHHHHHHHHHTSHHHHHHHHHHHHHHHHTT----HHHHHHHHHHHHHHHHHHHT-

Mean predicted aligned error: 8.61 Å